Protein AF-A0ABD2P4K4-F1 (afdb_monomer_lite)

Foldseek 3Di:
DDPVVVVVVVVVVVVVVVPDDVPDDDDDQDDLVVVLVVLVPDDQPDDDPDPDTSVNVNVCSVVCSVVVSVLVRVCVVVVDDDPRVVDDDDDDDDPVVPPD

pLDDT: mean 84.1, std 10.87, range [45.91, 95.75]

Organism: NCBI:txid559131

Sequence (100 aa):
MNSTNILLQLIKDWLKNVVRNPNAIAFFLSDETEATGIIKELKNNKASMDEIKAEILKKLAPFILTPLTYLMNESMKTGIFPGTLKHAVIYCINLLANQK

Radius of gyration: 22.71 Å; chains: 1; bounding box: 68×32×47 Å

Structure (mmCIF, N/CA/C/O backbone):
data_AF-A0ABD2P4K4-F1
#
_entry.id   AF-A0ABD2P4K4-F1
#
loop_
_atom_site.group_PDB
_atom_site.id
_atom_site.type_symbol
_atom_site.label_atom_id
_atom_site.label_alt_id
_atom_site.label_comp_id
_atom_site.label_asym_id
_atom_site.label_entity_id
_atom_site.label_seq_id
_atom_site.pdbx_PDB_ins_code
_atom_site.Cartn_x
_atom_site.Cartn_y
_atom_site.Cartn_z
_atom_site.occupancy
_atom_site.B_iso_or_equiv
_atom_site.auth_seq_id
_atom_site.auth_comp_id
_atom_site.auth_asym_id
_atom_site.auth_atom_id
_atom_site.pdbx_PDB_model_num
ATOM 1 N N . MET A 1 1 ? 39.204 18.137 -31.282 1.00 55.00 1 MET A N 1
ATOM 2 C CA . MET A 1 1 ? 37.926 17.832 -30.601 1.00 55.00 1 MET A CA 1
ATOM 3 C C . MET A 1 1 ? 37.400 16.544 -31.224 1.00 55.00 1 MET A C 1
ATOM 5 O O . MET A 1 1 ? 37.092 16.553 -32.405 1.00 55.00 1 MET A O 1
ATOM 9 N N . ASN A 1 2 ? 37.475 15.414 -30.514 1.00 74.19 2 ASN A N 1
ATOM 10 C CA . ASN A 1 2 ? 37.299 14.085 -31.119 1.00 74.19 2 ASN A CA 1
ATOM 11 C C . ASN A 1 2 ? 35.830 13.826 -31.488 1.00 74.19 2 ASN A C 1
ATOM 13 O O . ASN A 1 2 ? 34.969 13.877 -30.610 1.00 74.19 2 ASN A O 1
ATOM 17 N N . SER A 1 3 ? 35.548 13.510 -32.758 1.00 71.75 3 SER A N 1
ATOM 18 C CA . SER A 1 3 ? 34.192 13.226 -33.271 1.00 71.75 3 SER A CA 1
ATOM 19 C C . SER A 1 3 ? 33.440 12.151 -32.481 1.00 71.75 3 SER A C 1
ATOM 21 O O . SER A 1 3 ? 32.217 12.189 -32.386 1.00 71.75 3 SER A O 1
ATOM 23 N N . THR A 1 4 ? 34.161 11.223 -31.853 1.00 80.00 4 THR A N 1
ATOM 24 C CA . THR A 1 4 ? 33.598 10.182 -30.984 1.00 80.00 4 THR A CA 1
ATOM 25 C C . THR A 1 4 ? 32.938 10.749 -29.725 1.00 80.00 4 THR A C 1
ATOM 27 O O . THR A 1 4 ? 31.883 10.267 -29.320 1.00 80.00 4 THR A O 1
ATOM 30 N N . ASN A 1 5 ? 33.494 11.815 -29.142 1.00 84.75 5 ASN A N 1
ATOM 31 C CA . ASN A 1 5 ? 32.922 12.472 -27.963 1.00 84.75 5 ASN A CA 1
ATOM 32 C C . ASN A 1 5 ? 31.636 13.235 -28.303 1.00 84.75 5 ASN A C 1
ATOM 34 O O . ASN A 1 5 ? 30.726 13.300 -27.484 1.00 84.75 5 ASN A O 1
ATOM 38 N N . ILE A 1 6 ? 31.547 13.771 -29.522 1.00 87.62 6 ILE A N 1
ATOM 39 C CA . ILE A 1 6 ? 30.358 14.475 -30.014 1.00 87.62 6 ILE A CA 1
ATOM 40 C C . ILE A 1 6 ? 29.223 13.472 -30.245 1.00 87.62 6 ILE A C 1
ATOM 42 O O . ILE A 1 6 ? 28.106 13.701 -29.795 1.00 87.62 6 ILE A O 1
ATOM 46 N N . LEU A 1 7 ? 29.514 12.324 -30.865 1.00 86.25 7 LEU A N 1
ATOM 47 C CA . LEU A 1 7 ? 28.519 11.271 -31.079 1.00 86.25 7 LEU A CA 1
ATOM 48 C C . LEU A 1 7 ? 27.984 10.708 -29.750 1.00 86.25 7 LEU A C 1
ATOM 50 O O . LEU A 1 7 ? 26.779 10.548 -29.581 1.00 86.25 7 LEU A O 1
ATOM 54 N N . LEU A 1 8 ? 28.875 10.464 -28.782 1.00 89.25 8 LEU A N 1
ATOM 55 C CA . LEU A 1 8 ? 28.501 10.031 -27.431 1.00 89.25 8 LEU A CA 1
ATOM 56 C C . LEU A 1 8 ? 27.623 11.059 -26.715 1.00 89.25 8 LEU A C 1
ATOM 58 O O . LEU A 1 8 ? 26.692 10.674 -26.009 1.00 89.25 8 LEU A O 1
ATOM 62 N N . GLN A 1 9 ? 27.906 12.348 -26.897 1.00 88.00 9 GLN A N 1
ATOM 63 C CA . GLN A 1 9 ? 27.097 13.418 -26.327 1.00 88.00 9 GLN A CA 1
ATOM 64 C C . GLN A 1 9 ? 25.705 13.462 -26.971 1.00 88.00 9 GLN A C 1
ATOM 66 O O . GLN A 1 9 ? 24.707 13.441 -26.258 1.00 88.00 9 GLN A O 1
ATOM 71 N N . LEU A 1 10 ? 25.628 13.394 -28.301 1.00 85.38 10 LEU A N 1
ATOM 72 C CA . LEU A 1 10 ? 24.362 13.392 -29.039 1.00 85.38 10 LEU A CA 1
ATOM 73 C C . LEU A 1 10 ? 23.488 12.175 -28.713 1.00 85.38 10 LEU A C 1
ATOM 75 O O . LEU A 1 10 ? 22.276 12.314 -28.587 1.00 85.38 10 LEU A O 1
ATOM 79 N N . ILE A 1 11 ? 24.082 10.993 -28.520 1.00 88.00 11 ILE A N 1
ATOM 80 C CA . ILE A 1 11 ? 23.343 9.790 -28.107 1.00 88.00 11 ILE A CA 1
ATOM 81 C C . ILE A 1 11 ? 22.803 9.947 -26.683 1.00 88.00 11 ILE A C 1
ATOM 83 O O . ILE A 1 11 ? 21.653 9.602 -26.430 1.00 88.00 11 ILE A O 1
ATOM 87 N N . LYS A 1 12 ? 23.593 10.491 -25.750 1.00 84.56 12 LYS A N 1
ATOM 88 C CA . LYS A 1 12 ? 23.126 10.765 -24.379 1.00 84.56 12 LYS A CA 1
ATOM 89 C C . LYS A 1 12 ? 21.996 11.792 -24.358 1.00 84.56 12 LYS A C 1
ATOM 91 O O . LYS A 1 12 ? 21.039 11.620 -23.606 1.00 84.56 12 LYS A O 1
ATOM 96 N N . ASP A 1 13 ? 22.090 12.821 -25.191 1.00 82.19 13 ASP A N 1
ATOM 97 C CA . ASP A 1 13 ? 21.072 13.863 -25.305 1.00 82.19 13 ASP A CA 1
ATOM 98 C C . ASP A 1 13 ? 19.805 13.338 -25.996 1.00 82.19 13 ASP A C 1
ATOM 100 O O . ASP A 1 13 ? 18.694 13.641 -25.563 1.00 82.19 13 ASP A O 1
ATOM 104 N N . TRP A 1 14 ? 19.940 12.469 -27.000 1.00 79.00 14 TRP A N 1
ATOM 105 C CA . TRP A 1 14 ? 18.812 11.760 -27.604 1.00 79.00 14 TRP A CA 1
ATOM 106 C C . TRP A 1 14 ? 18.140 10.815 -26.604 1.00 79.00 14 TRP A C 1
ATOM 108 O O . TRP A 1 14 ? 16.928 10.879 -26.438 1.00 79.00 14 TRP A O 1
ATOM 118 N N . LEU A 1 15 ? 18.903 10.015 -25.852 1.00 76.06 15 LEU A N 1
ATOM 119 C CA . LEU A 1 15 ? 18.360 9.147 -24.799 1.00 76.06 15 LEU A CA 1
ATOM 120 C C . LEU A 1 15 ? 17.649 9.946 -23.699 1.00 76.06 15 LEU A C 1
ATOM 122 O O . LEU A 1 15 ? 16.637 9.486 -23.181 1.00 76.06 15 LEU A O 1
ATOM 126 N N . LYS A 1 16 ? 18.126 11.153 -23.368 1.00 69.38 16 LYS A N 1
ATOM 127 C CA . LYS A 1 16 ? 17.412 12.068 -22.464 1.00 69.38 16 LYS A CA 1
ATOM 128 C C . LYS A 1 16 ? 16.100 12.581 -23.060 1.00 69.38 16 LYS A C 1
ATOM 130 O O . LYS A 1 16 ? 15.122 12.672 -22.332 1.00 69.38 16 LYS A O 1
ATOM 135 N N . ASN A 1 17 ? 16.067 12.892 -24.356 1.00 64.56 17 ASN A N 1
ATOM 136 C CA . ASN A 1 17 ? 14.900 13.480 -25.031 1.00 64.56 17 ASN A CA 1
ATOM 137 C C . ASN A 1 17 ? 13.864 12.453 -25.523 1.00 64.56 17 ASN A C 1
ATOM 139 O O . ASN A 1 17 ? 12.705 12.802 -25.727 1.00 64.56 17 ASN A O 1
ATOM 143 N N . VAL A 1 18 ? 14.242 11.181 -25.677 1.00 63.62 18 VAL A N 1
ATOM 144 C CA . VAL A 1 18 ? 13.303 10.060 -25.881 1.00 63.62 18 VAL A CA 1
ATOM 145 C C . VAL A 1 18 ? 12.487 9.795 -24.606 1.00 63.62 18 VAL A C 1
ATOM 147 O O . VAL A 1 18 ? 11.417 9.188 -24.647 1.00 63.62 18 VAL A O 1
ATOM 150 N N . VAL A 1 19 ? 12.954 10.293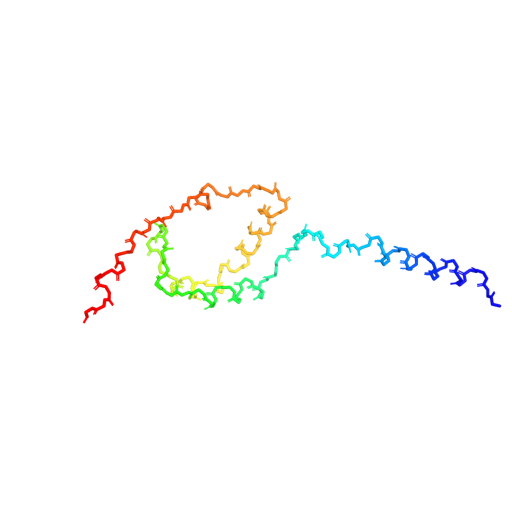 -23.458 1.00 62.78 19 VAL A N 1
ATOM 151 C CA . VAL A 1 19 ? 12.333 10.080 -22.156 1.00 62.78 19 VAL A CA 1
ATOM 152 C C . VAL A 1 19 ? 11.400 11.246 -21.813 1.00 62.78 19 VAL A C 1
ATOM 154 O O . VAL A 1 19 ? 11.820 12.304 -21.363 1.00 62.78 19 VAL A O 1
ATOM 157 N N . ARG A 1 20 ? 10.103 10.936 -21.938 1.00 58.09 20 ARG A N 1
ATOM 158 C CA . ARG A 1 20 ? 8.925 11.594 -21.341 1.00 58.09 20 ARG A CA 1
ATOM 159 C C . ARG A 1 20 ? 8.506 12.915 -21.983 1.00 58.09 20 ARG A C 1
ATOM 161 O O . ARG A 1 20 ? 8.994 13.987 -21.650 1.00 58.09 20 ARG A O 1
ATOM 168 N N . ASN A 1 21 ? 7.452 12.830 -22.795 1.00 68.81 21 ASN A N 1
ATOM 169 C CA . ASN A 1 21 ? 6.548 13.959 -22.980 1.00 68.81 21 ASN A CA 1
ATOM 170 C C . ASN A 1 21 ? 6.071 14.411 -21.581 1.00 68.81 21 ASN A C 1
ATOM 172 O O . ASN A 1 21 ? 5.433 13.611 -20.894 1.00 68.81 21 ASN A O 1
ATOM 176 N N . PRO A 1 22 ? 6.360 15.647 -21.139 1.00 67.31 22 PRO A N 1
ATOM 177 C CA . PRO A 1 22 ? 5.953 16.133 -19.819 1.00 67.31 22 PRO A CA 1
ATOM 178 C C . PRO A 1 22 ? 4.427 16.204 -19.656 1.00 67.31 22 PRO A C 1
ATOM 180 O O . PRO A 1 22 ? 3.935 16.278 -18.537 1.00 67.31 22 PRO A O 1
ATOM 183 N N . ASN A 1 23 ? 3.681 16.129 -20.763 1.00 71.00 23 ASN A N 1
ATOM 184 C CA . ASN A 1 23 ? 2.221 16.078 -20.789 1.00 71.00 23 ASN A CA 1
ATOM 185 C C . ASN A 1 23 ? 1.667 14.644 -20.890 1.00 71.00 23 ASN A C 1
ATOM 187 O O . ASN A 1 23 ? 0.458 14.469 -21.033 1.00 71.00 23 ASN A O 1
ATOM 191 N N . ALA A 1 24 ? 2.517 13.612 -20.875 1.00 76.06 24 ALA A N 1
ATOM 192 C CA . ALA A 1 24 ? 2.061 12.227 -20.869 1.00 76.06 24 ALA A CA 1
ATOM 193 C C . ALA A 1 24 ? 1.768 11.761 -19.440 1.00 76.06 24 ALA A C 1
ATOM 195 O O . ALA A 1 24 ? 2.600 11.891 -18.542 1.00 76.06 24 ALA A O 1
ATOM 196 N N . ILE A 1 25 ? 0.594 11.161 -19.250 1.00 76.81 25 ILE A N 1
ATOM 197 C CA . ILE A 1 25 ? 0.256 10.457 -18.014 1.00 76.81 25 ILE A CA 1
ATOM 198 C C . ILE A 1 25 ? 1.011 9.127 -18.028 1.00 76.81 25 ILE A C 1
ATOM 200 O O . ILE A 1 25 ? 0.803 8.298 -18.913 1.00 76.81 25 ILE A O 1
ATOM 204 N N . ALA A 1 26 ? 1.900 8.938 -17.057 1.00 78.12 26 ALA A N 1
ATOM 205 C CA . ALA A 1 26 ? 2.638 7.701 -16.856 1.00 78.12 26 ALA A CA 1
ATOM 206 C C . ALA A 1 26 ? 2.470 7.233 -15.411 1.00 78.12 26 ALA A C 1
ATOM 208 O O . ALA A 1 26 ? 2.478 8.045 -14.485 1.00 78.12 26 ALA A O 1
ATOM 209 N N . PHE A 1 27 ? 2.342 5.922 -15.233 1.00 80.00 27 PHE A N 1
ATOM 210 C CA . PHE A 1 27 ? 2.307 5.296 -13.919 1.00 80.00 27 PHE A CA 1
ATOM 211 C C . PHE A 1 27 ? 3.696 4.783 -13.553 1.00 80.00 27 PHE A C 1
ATOM 213 O O . PHE A 1 27 ? 4.430 4.267 -14.400 1.00 80.00 27 PHE A O 1
ATOM 220 N N . PHE A 1 28 ? 4.036 4.915 -12.277 1.00 84.88 28 PHE A N 1
ATOM 221 C CA . PHE A 1 28 ? 5.242 4.349 -11.691 1.00 84.88 28 PHE A CA 1
ATOM 222 C C . PHE A 1 28 ? 4.831 3.371 -10.601 1.00 84.88 28 PHE A C 1
ATOM 224 O O . PHE A 1 28 ? 3.764 3.512 -10.007 1.00 84.88 28 PHE A O 1
ATOM 231 N N . LEU A 1 29 ? 5.660 2.354 -10.383 1.0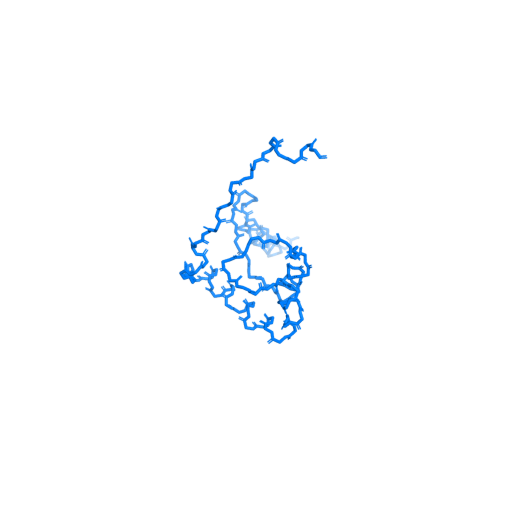0 88.44 29 LEU A N 1
ATOM 232 C CA . LEU A 1 29 ? 5.434 1.426 -9.286 1.00 88.44 29 LEU A CA 1
ATOM 233 C C . LEU A 1 29 ? 5.667 2.160 -7.969 1.00 88.44 29 LEU A C 1
ATOM 235 O O . LEU A 1 29 ? 6.662 2.874 -7.831 1.00 88.44 29 LEU A O 1
ATOM 239 N N . SER A 1 30 ? 4.754 1.954 -7.032 1.00 90.38 30 SER A N 1
ATOM 240 C CA . SER A 1 30 ? 4.833 2.512 -5.690 1.00 90.38 30 SER A CA 1
ATOM 241 C C . SER A 1 30 ? 5.765 1.688 -4.815 1.00 90.38 30 SER A C 1
ATOM 243 O O . SER A 1 30 ? 5.923 0.476 -5.005 1.00 90.38 30 SER A O 1
ATOM 245 N N . ASP A 1 31 ? 6.356 2.348 -3.827 1.00 93.69 31 ASP A N 1
ATOM 246 C CA . ASP A 1 31 ? 7.146 1.707 -2.786 1.00 93.69 31 ASP A CA 1
ATOM 247 C C . ASP A 1 31 ? 6.375 1.624 -1.458 1.00 93.69 31 ASP A C 1
ATOM 249 O O . ASP A 1 31 ? 5.294 2.193 -1.273 1.00 93.69 31 ASP A O 1
ATOM 253 N N . GLU A 1 32 ? 6.936 0.881 -0.508 1.00 94.00 32 GLU A N 1
ATOM 254 C CA . GLU A 1 32 ? 6.330 0.708 0.812 1.00 94.00 32 GLU A CA 1
ATOM 255 C C . GLU A 1 32 ? 6.286 2.018 1.623 1.00 94.00 32 GLU A C 1
ATOM 257 O O . GLU A 1 32 ? 5.460 2.166 2.529 1.00 94.00 32 GLU A O 1
ATOM 262 N N . THR A 1 33 ? 7.148 2.992 1.311 1.00 94.06 33 THR A N 1
ATOM 263 C CA . THR A 1 33 ? 7.189 4.283 2.011 1.00 94.06 33 THR A CA 1
ATOM 264 C C . THR A 1 33 ? 6.013 5.164 1.605 1.00 94.06 33 THR A C 1
ATOM 266 O O . THR A 1 33 ? 5.342 5.730 2.473 1.00 94.06 33 THR A O 1
ATOM 269 N N . GLU A 1 34 ? 5.694 5.188 0.311 1.00 93.06 34 GLU A N 1
ATOM 270 C CA . GLU A 1 34 ? 4.521 5.838 -0.261 1.00 93.06 34 GLU A CA 1
ATOM 271 C C . GLU A 1 34 ? 3.245 5.194 0.289 1.00 93.06 34 GLU A C 1
ATOM 273 O O . GLU A 1 34 ? 2.389 5.888 0.845 1.00 93.06 34 GLU A O 1
ATOM 278 N N . ALA A 1 35 ? 3.158 3.859 0.251 1.00 93.31 35 ALA A N 1
ATOM 279 C CA . ALA A 1 35 ? 2.023 3.124 0.809 1.00 93.31 35 ALA A CA 1
ATOM 280 C C . ALA A 1 35 ? 1.829 3.413 2.311 1.00 93.31 35 ALA A C 1
ATOM 282 O O . ALA A 1 35 ? 0.705 3.623 2.775 1.00 93.31 35 ALA A O 1
ATOM 283 N N . THR A 1 36 ? 2.920 3.506 3.076 1.00 95.00 36 THR A N 1
ATOM 284 C CA . THR A 1 36 ? 2.871 3.881 4.496 1.00 95.00 36 THR A CA 1
ATOM 285 C C . THR A 1 36 ? 2.350 5.301 4.697 1.00 95.00 36 THR A C 1
ATOM 287 O O . THR A 1 36 ? 1.554 5.534 5.612 1.00 95.00 36 THR A O 1
ATOM 290 N N . GLY A 1 37 ? 2.796 6.254 3.873 1.00 94.12 37 GLY A N 1
ATOM 291 C CA . GLY A 1 37 ? 2.318 7.637 3.897 1.00 94.12 37 GLY A CA 1
ATOM 292 C C . GLY A 1 37 ? 0.807 7.703 3.695 1.00 94.12 37 GLY A C 1
ATOM 293 O O . GLY A 1 37 ? 0.090 8.239 4.542 1.00 94.12 37 GLY A O 1
ATOM 294 N N . ILE A 1 38 ? 0.315 7.024 2.656 1.00 92.75 38 ILE A N 1
ATOM 295 C CA . ILE A 1 38 ? -1.114 6.944 2.335 1.00 92.75 38 ILE A CA 1
ATOM 296 C C . ILE A 1 38 ? -1.911 6.366 3.510 1.00 92.75 38 ILE A C 1
ATOM 298 O O . ILE A 1 38 ? -2.912 6.951 3.927 1.00 92.75 38 ILE A O 1
ATOM 302 N N . ILE A 1 39 ? -1.466 5.246 4.094 1.00 92.12 39 ILE A N 1
ATOM 303 C CA . ILE A 1 39 ? -2.174 4.610 5.217 1.00 92.12 39 ILE A CA 1
ATOM 304 C C . ILE A 1 39 ? -2.248 5.544 6.435 1.00 92.12 39 ILE A C 1
ATOM 306 O O . ILE A 1 39 ? -3.277 5.602 7.117 1.00 92.12 39 ILE A O 1
ATOM 310 N N . LYS A 1 40 ? -1.183 6.303 6.719 1.00 91.69 40 LYS A N 1
ATOM 311 C CA . LYS A 1 40 ? -1.158 7.262 7.835 1.00 91.69 40 LYS A CA 1
ATOM 312 C C . LYS A 1 40 ? -2.133 8.421 7.620 1.00 91.69 40 LYS A C 1
ATOM 314 O O . LYS A 1 40 ? -2.814 8.814 8.571 1.00 91.69 40 LYS A O 1
ATOM 319 N N . GLU A 1 41 ? -2.244 8.913 6.390 1.00 93.31 41 GLU A N 1
ATOM 320 C CA . GLU A 1 41 ? -3.113 10.034 6.009 1.00 93.31 41 GLU A CA 1
ATOM 321 C C . GLU A 1 41 ? -4.609 9.681 5.955 1.00 93.31 41 GLU A C 1
ATOM 323 O O . GLU A 1 41 ? -5.464 10.576 5.948 1.00 93.31 41 GLU A O 1
ATOM 328 N N . LEU A 1 42 ? -4.967 8.391 5.973 1.00 89.69 42 LEU A N 1
ATOM 329 C CA . LEU A 1 42 ? -6.366 7.958 5.993 1.00 89.69 42 LEU A CA 1
ATOM 330 C C . LEU A 1 42 ? -7.120 8.550 7.193 1.00 89.69 42 LEU A C 1
ATOM 332 O O . LEU A 1 42 ? -6.773 8.336 8.356 1.00 89.69 42 LEU A O 1
ATOM 336 N N . LYS A 1 43 ? -8.208 9.275 6.922 1.00 87.44 43 LYS A N 1
ATOM 337 C CA . LYS A 1 43 ? -9.108 9.795 7.962 1.00 87.44 43 LYS A CA 1
ATOM 338 C C . LYS A 1 43 ? -9.951 8.656 8.545 1.00 87.44 43 LYS A C 1
ATOM 340 O O . LYS A 1 43 ? -10.469 7.831 7.800 1.00 87.44 43 LYS A O 1
ATOM 345 N N . ASN A 1 44 ? -10.158 8.658 9.862 1.00 83.00 44 ASN A N 1
ATOM 346 C CA . ASN A 1 44 ? -10.891 7.586 10.548 1.00 83.00 44 ASN A CA 1
ATOM 347 C C . ASN A 1 44 ? -12.396 7.543 10.213 1.00 83.00 44 ASN A C 1
ATOM 349 O O . ASN A 1 44 ? -12.988 6.472 10.273 1.00 83.00 44 ASN A O 1
ATOM 353 N N . ASN A 1 45 ? -12.993 8.672 9.813 1.00 73.81 45 ASN A N 1
ATOM 354 C CA . ASN A 1 45 ? -14.424 8.796 9.486 1.00 73.81 45 ASN A CA 1
ATOM 355 C C . ASN A 1 45 ? -14.719 8.677 7.978 1.00 73.81 45 ASN A C 1
ATOM 357 O O . ASN A 1 45 ? -15.651 9.302 7.474 1.00 73.81 45 ASN A O 1
ATOM 361 N N . LYS A 1 46 ? -13.891 7.954 7.218 1.00 69.69 46 LYS A N 1
ATOM 362 C CA . LYS A 1 46 ? -14.148 7.746 5.788 1.00 69.69 46 LYS A CA 1
ATOM 363 C C . LYS A 1 46 ? -15.176 6.636 5.585 1.00 69.69 46 LYS A C 1
ATOM 365 O O . LYS A 1 46 ? -15.136 5.615 6.262 1.00 69.69 46 LYS A O 1
ATOM 370 N N . ALA A 1 47 ? -16.056 6.858 4.612 1.00 65.06 47 ALA A N 1
ATOM 371 C CA . ALA A 1 47 ? -16.924 5.832 4.060 1.00 65.06 47 ALA A CA 1
ATOM 372 C C . ALA A 1 47 ? -16.073 4.644 3.589 1.00 65.06 47 ALA A C 1
ATOM 374 O O . ALA A 1 47 ? -15.205 4.809 2.731 1.00 65.06 47 ALA A O 1
ATOM 375 N N . SER A 1 48 ? -16.323 3.478 4.171 1.00 73.62 48 SER A N 1
ATOM 376 C CA . SER A 1 48 ? -15.788 2.191 3.740 1.00 73.62 48 SER A CA 1
ATOM 377 C C . SER A 1 48 ? -16.968 1.284 3.417 1.00 73.62 48 SER A C 1
ATOM 379 O O . SER A 1 48 ? -18.038 1.435 4.006 1.00 73.62 48 SER A O 1
ATOM 381 N N . MET A 1 49 ? -16.782 0.369 2.469 1.00 76.19 49 MET A N 1
ATOM 382 C CA . MET A 1 49 ? -17.754 -0.698 2.225 1.00 76.19 49 MET A CA 1
ATOM 383 C C . MET A 1 49 ? -17.722 -1.738 3.353 1.00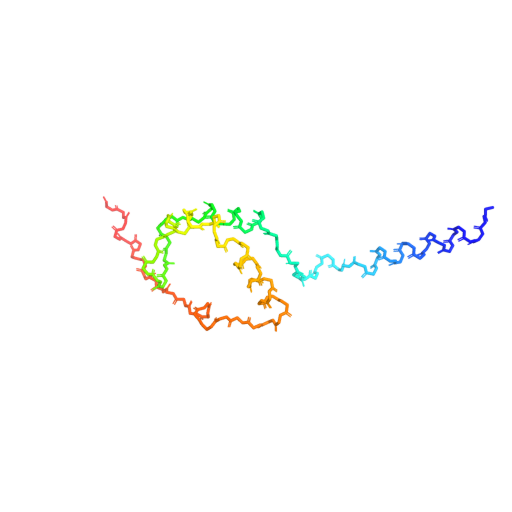 76.19 49 MET A C 1
ATOM 385 O O . MET A 1 49 ? -18.750 -2.325 3.677 1.00 76.19 49 MET A O 1
ATOM 389 N N . ASP A 1 50 ? -16.553 -1.912 3.971 1.00 78.94 50 ASP A N 1
ATOM 390 C CA . ASP A 1 50 ? -16.311 -2.890 5.026 1.00 78.94 50 ASP A CA 1
ATOM 391 C C . ASP A 1 50 ? -16.433 -2.269 6.424 1.00 78.94 50 ASP A C 1
ATOM 393 O O . ASP A 1 50 ? -16.218 -1.070 6.620 1.00 78.94 50 ASP A O 1
ATOM 397 N N . GLU A 1 51 ? -16.653 -3.114 7.433 1.00 80.81 51 GLU A N 1
ATOM 398 C CA . GLU A 1 51 ? -16.721 -2.723 8.852 1.00 80.81 51 GLU A CA 1
ATOM 399 C C . GLU A 1 51 ? -15.340 -2.434 9.485 1.00 80.81 51 GLU A C 1
ATOM 401 O O . GLU A 1 51 ? -15.224 -2.134 10.678 1.00 80.81 51 GLU A O 1
ATOM 406 N N . ILE A 1 52 ? -14.264 -2.501 8.695 1.00 83.94 52 ILE A N 1
ATOM 407 C CA . ILE A 1 52 ? -12.898 -2.255 9.160 1.00 83.94 52 ILE A CA 1
ATOM 408 C C . ILE A 1 52 ? -12.647 -0.749 9.248 1.00 83.94 52 ILE A C 1
ATOM 410 O O . ILE A 1 52 ? -12.516 -0.043 8.248 1.00 83.94 52 ILE A O 1
ATOM 414 N N . LYS A 1 53 ? -12.501 -0.250 10.477 1.00 86.75 53 LYS A N 1
ATOM 415 C CA . LYS A 1 53 ? -12.110 1.142 10.730 1.00 86.75 53 LYS A CA 1
ATOM 416 C C . LYS A 1 53 ? -10.670 1.394 10.277 1.00 86.75 53 LYS A C 1
ATOM 418 O O . LYS A 1 53 ? -9.783 0.579 10.533 1.00 86.75 53 LYS A O 1
ATOM 423 N N . ALA A 1 54 ? -10.401 2.582 9.730 1.00 88.88 54 ALA A N 1
ATOM 424 C CA . ALA A 1 54 ? -9.050 2.971 9.308 1.00 88.88 54 ALA A CA 1
ATOM 425 C C . ALA A 1 54 ? -8.016 2.925 10.454 1.00 88.88 54 ALA A C 1
ATOM 427 O O . ALA A 1 54 ? -6.832 2.714 10.213 1.00 88.88 54 ALA A O 1
ATOM 428 N N . GLU A 1 55 ? -8.444 3.073 11.712 1.00 89.69 55 GLU A N 1
ATOM 429 C CA . GLU A 1 55 ? -7.568 2.909 12.878 1.00 89.69 55 GLU A CA 1
ATOM 430 C C . GLU A 1 55 ? -7.005 1.483 12.996 1.00 89.69 55 GLU A C 1
ATOM 432 O O . GLU A 1 55 ? -5.825 1.305 13.300 1.00 89.69 55 GLU A O 1
ATOM 437 N N . ILE A 1 56 ? -7.829 0.466 12.725 1.00 90.69 56 ILE A N 1
ATOM 438 C CA . ILE A 1 56 ? -7.400 -0.938 12.737 1.00 90.69 56 ILE A CA 1
ATOM 439 C C . ILE A 1 56 ? -6.384 -1.153 11.618 1.00 90.69 56 ILE A C 1
ATOM 441 O O . ILE A 1 56 ? -5.319 -1.716 11.856 1.00 90.69 56 ILE A O 1
ATOM 445 N N . LEU A 1 57 ? -6.666 -0.622 10.425 1.00 89.88 57 LEU A N 1
ATOM 446 C CA . LEU A 1 57 ? -5.750 -0.697 9.289 1.00 89.88 57 LEU A CA 1
ATOM 447 C C . LEU A 1 57 ? -4.384 -0.078 9.615 1.00 89.88 57 LEU A C 1
ATOM 449 O O . LEU A 1 57 ? -3.358 -0.682 9.325 1.00 89.88 57 LEU A O 1
ATOM 453 N N . LYS A 1 58 ? -4.352 1.082 10.283 1.00 92.50 58 LYS A N 1
ATOM 454 C CA . LYS A 1 58 ? -3.102 1.732 10.715 1.00 92.50 58 LYS A CA 1
ATOM 455 C C . LYS A 1 58 ? -2.292 0.872 11.686 1.00 92.50 58 LYS A C 1
ATOM 457 O O . LYS A 1 58 ? -1.069 0.863 11.596 1.00 92.50 58 LYS A O 1
ATOM 462 N N . LYS A 1 59 ? -2.954 0.141 12.590 1.00 93.00 59 LYS A N 1
ATOM 463 C CA . LYS A 1 59 ? -2.293 -0.800 13.517 1.00 93.00 59 LYS A CA 1
ATOM 464 C C . LYS A 1 59 ? -1.769 -2.042 12.796 1.00 93.00 59 LYS A C 1
ATOM 466 O O . LYS A 1 59 ? -0.712 -2.548 13.155 1.00 93.00 59 LYS A O 1
ATOM 471 N N . LEU A 1 60 ? -2.493 -2.515 11.781 1.00 92.88 60 LEU A N 1
ATOM 472 C CA . LEU A 1 60 ? -2.102 -3.672 10.975 1.00 92.88 60 LEU A CA 1
ATOM 473 C C . LEU A 1 60 ? -1.069 -3.338 9.895 1.00 92.88 60 LEU A C 1
ATOM 475 O O . LEU A 1 60 ? -0.413 -4.251 9.402 1.00 92.88 60 LEU A O 1
ATOM 479 N N . ALA A 1 61 ? -0.904 -2.057 9.552 1.00 92.69 61 ALA A N 1
ATOM 480 C CA . ALA A 1 61 ? -0.045 -1.589 8.468 1.00 92.69 61 ALA A CA 1
ATOM 481 C C . ALA A 1 61 ? 1.341 -2.257 8.448 1.00 92.69 61 ALA A C 1
ATOM 483 O O . ALA A 1 61 ? 1.686 -2.784 7.396 1.00 92.69 61 ALA A O 1
ATOM 484 N N . PRO A 1 62 ? 2.094 -2.366 9.566 1.00 93.81 62 PRO A N 1
ATOM 485 C CA . PRO A 1 62 ? 3.422 -2.988 9.551 1.00 93.81 62 PRO A CA 1
ATOM 486 C C . PRO A 1 62 ? 3.434 -4.453 9.087 1.00 93.81 62 PRO A C 1
ATOM 488 O O . PRO A 1 62 ? 4.456 -4.931 8.613 1.00 93.81 62 PRO A O 1
ATOM 491 N N . PHE A 1 63 ? 2.313 -5.166 9.220 1.00 95.25 63 PHE A N 1
ATOM 492 C CA . PHE A 1 63 ? 2.194 -6.583 8.869 1.00 95.25 63 PHE A CA 1
ATOM 493 C C . PHE A 1 63 ? 1.683 -6.805 7.443 1.00 95.25 63 PHE A C 1
ATOM 495 O O . PHE A 1 63 ? 1.960 -7.841 6.845 1.00 95.25 63 PHE A O 1
ATOM 502 N N . ILE A 1 64 ? 0.917 -5.853 6.902 1.00 94.19 64 ILE A N 1
ATOM 503 C CA . ILE A 1 64 ? 0.252 -5.988 5.596 1.00 94.19 64 ILE A CA 1
ATOM 504 C C . ILE A 1 64 ? 0.878 -5.119 4.502 1.00 94.19 64 ILE A C 1
ATOM 506 O O . ILE A 1 64 ? 0.487 -5.234 3.345 1.00 94.19 64 ILE A O 1
ATOM 510 N N . LEU A 1 65 ? 1.832 -4.250 4.844 1.00 95.31 65 LEU A N 1
ATOM 511 C CA . LEU A 1 65 ? 2.402 -3.264 3.925 1.00 95.31 65 LEU A CA 1
ATOM 512 C C . LEU A 1 65 ? 3.032 -3.906 2.687 1.00 95.31 65 LEU A C 1
ATOM 514 O O . LEU A 1 65 ? 2.709 -3.521 1.565 1.00 95.31 65 LEU A O 1
ATOM 518 N N . THR A 1 66 ? 3.885 -4.909 2.889 1.00 95.50 66 THR A N 1
ATOM 519 C CA . THR A 1 66 ? 4.567 -5.626 1.807 1.00 95.50 66 THR A CA 1
ATOM 520 C C . THR A 1 66 ? 3.587 -6.310 0.849 1.00 95.50 66 THR A C 1
ATOM 522 O O . THR A 1 66 ? 3.625 -6.003 -0.347 1.00 95.50 66 THR A O 1
ATOM 525 N N . PRO A 1 67 ? 2.658 -7.181 1.307 1.00 95.31 67 PRO A N 1
ATOM 526 C CA . PRO A 1 67 ? 1.699 -7.800 0.393 1.00 95.31 67 PRO A CA 1
ATOM 527 C C . PRO A 1 67 ? 0.752 -6.779 -0.256 1.00 95.31 67 PRO A C 1
ATOM 529 O O . PRO A 1 67 ? 0.406 -6.938 -1.424 1.00 95.31 67 PRO A O 1
ATOM 532 N N . LEU A 1 68 ? 0.369 -5.706 0.444 1.00 93.38 68 LEU A N 1
ATOM 533 C CA . LEU A 1 68 ? -0.488 -4.659 -0.117 1.00 93.38 68 LEU A CA 1
ATOM 534 C C . LEU A 1 68 ? 0.209 -3.884 -1.245 1.00 93.38 68 LEU A C 1
ATOM 536 O O . LEU A 1 68 ? -0.378 -3.685 -2.308 1.00 93.38 68 LEU A O 1
ATOM 540 N N . THR A 1 69 ? 1.468 -3.496 -1.036 1.00 95.75 69 THR A N 1
ATOM 541 C CA . THR A 1 69 ? 2.282 -2.781 -2.033 1.00 95.75 69 THR A CA 1
ATOM 542 C C . THR A 1 69 ? 2.501 -3.645 -3.271 1.00 95.75 69 THR A C 1
ATOM 544 O O . THR A 1 69 ? 2.358 -3.173 -4.400 1.00 95.75 69 THR A O 1
ATOM 547 N N . TYR A 1 70 ? 2.773 -4.940 -3.075 1.00 95.75 70 TYR A N 1
ATOM 548 C CA . TYR A 1 70 ? 2.867 -5.901 -4.170 1.00 95.75 70 TYR A CA 1
ATOM 549 C C . TYR A 1 70 ? 1.561 -5.970 -4.978 1.00 95.75 70 TYR A C 1
ATOM 551 O O . TYR A 1 70 ? 1.591 -5.795 -6.194 1.00 95.75 70 TYR A O 1
ATOM 559 N N . LEU A 1 71 ? 0.410 -6.140 -4.318 1.00 94.69 71 LEU A N 1
ATOM 560 C CA . LEU A 1 71 ? -0.894 -6.224 -4.988 1.00 94.69 71 LEU A CA 1
ATOM 561 C C . LEU A 1 71 ? -1.257 -4.946 -5.760 1.00 94.69 71 LEU A C 1
ATOM 563 O O . LEU A 1 71 ? -1.787 -5.033 -6.870 1.00 94.69 71 LEU A O 1
ATOM 567 N N . MET A 1 72 ? -0.962 -3.764 -5.206 1.00 93.38 72 MET A N 1
ATOM 568 C CA . MET A 1 72 ? -1.173 -2.488 -5.902 1.00 93.38 72 MET A CA 1
ATOM 569 C C . MET A 1 72 ? -0.329 -2.407 -7.174 1.00 93.38 72 MET A C 1
ATOM 571 O O . MET A 1 72 ? -0.850 -2.099 -8.246 1.00 93.38 72 MET A O 1
ATOM 575 N N . ASN A 1 73 ? 0.954 -2.749 -7.074 1.00 95.12 73 ASN A N 1
ATOM 576 C CA . ASN A 1 73 ? 1.867 -2.741 -8.210 1.00 95.12 73 ASN A CA 1
ATOM 577 C C . ASN A 1 73 ? 1.472 -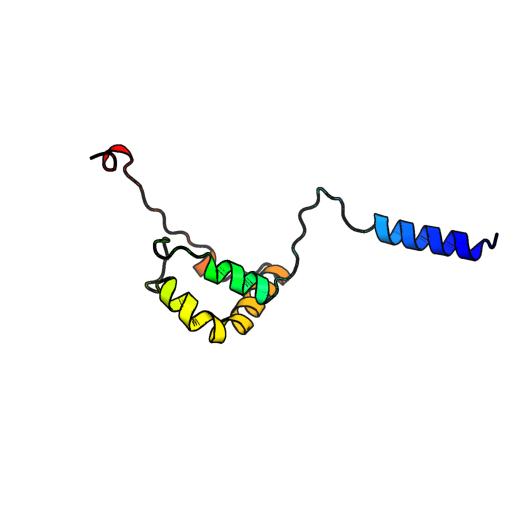3.761 -9.282 1.00 95.12 73 ASN A C 1
ATOM 579 O O . ASN A 1 73 ? 1.506 -3.437 -10.467 1.00 95.12 73 ASN A O 1
ATOM 583 N N . GLU A 1 74 ? 1.049 -4.966 -8.898 1.00 95.44 74 GLU A N 1
ATOM 584 C CA . GLU A 1 74 ? 0.539 -5.960 -9.848 1.00 95.44 74 GLU A CA 1
ATOM 585 C C . GLU A 1 74 ? -0.747 -5.493 -10.538 1.00 95.44 7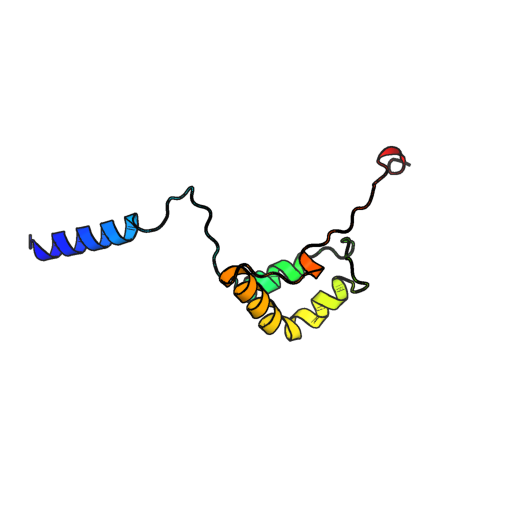4 GLU A C 1
ATOM 587 O O . GLU A 1 74 ? -0.889 -5.662 -11.751 1.00 95.44 74 GLU A O 1
ATOM 592 N N . SER A 1 75 ? -1.647 -4.822 -9.814 1.00 94.56 75 SER A N 1
ATOM 593 C CA . SER A 1 75 ? -2.860 -4.245 -10.410 1.00 94.56 75 SER A CA 1
ATOM 594 C C . SER A 1 75 ? -2.518 -3.175 -11.454 1.00 94.56 75 SER A C 1
ATOM 596 O O . SER A 1 75 ? -3.081 -3.171 -12.547 1.00 94.56 75 SER A O 1
ATOM 598 N N . MET A 1 76 ? -1.537 -2.313 -11.164 1.00 91.88 76 MET A N 1
ATOM 599 C CA . MET A 1 76 ? -1.074 -1.278 -12.098 1.00 91.88 76 MET A CA 1
ATOM 600 C C . MET A 1 76 ? -0.342 -1.852 -13.319 1.00 91.88 76 MET A C 1
ATOM 602 O O . MET A 1 76 ? -0.501 -1.333 -14.421 1.00 91.88 76 MET A O 1
ATOM 606 N N . LYS A 1 77 ? 0.437 -2.930 -13.155 1.00 93.19 77 LYS A N 1
ATOM 607 C CA . LYS A 1 77 ? 1.142 -3.594 -14.268 1.00 93.19 77 LYS A CA 1
ATOM 608 C C . LYS A 1 77 ? 0.192 -4.333 -15.204 1.00 93.19 77 LYS A C 1
ATOM 610 O O . LYS A 1 77 ? 0.371 -4.293 -16.416 1.00 93.19 77 LYS A O 1
ATOM 615 N N . THR A 1 78 ? -0.771 -5.055 -14.636 1.00 94.06 78 THR A N 1
ATOM 616 C CA . THR A 1 78 ? -1.672 -5.931 -15.399 1.00 94.06 78 THR A CA 1
ATOM 617 C C . THR A 1 78 ? -2.927 -5.214 -15.887 1.00 94.06 78 THR A C 1
ATOM 619 O O . THR A 1 78 ? -3.595 -5.700 -16.796 1.00 94.06 78 THR A O 1
ATOM 622 N N . GLY A 1 79 ? -3.274 -4.079 -15.277 1.00 91.81 79 GLY A N 1
ATOM 623 C CA . GLY A 1 79 ? -4.554 -3.406 -15.491 1.00 91.81 79 GLY A CA 1
ATOM 624 C C . GLY A 1 79 ? -5.747 -4.159 -14.890 1.00 91.81 79 GLY A C 1
ATOM 625 O O . GLY A 1 79 ? -6.896 -3.812 -15.171 1.00 91.81 79 GLY A O 1
ATOM 626 N N . ILE A 1 80 ? -5.509 -5.193 -14.077 1.00 94.38 80 ILE A N 1
ATOM 627 C CA . ILE A 1 80 ? -6.551 -6.016 -13.460 1.00 94.38 80 ILE A CA 1
ATOM 628 C C . ILE A 1 80 ? -6.734 -5.574 -12.009 1.00 94.38 80 ILE A C 1
ATOM 630 O O . ILE A 1 80 ? -5.804 -5.627 -11.213 1.00 94.38 80 ILE A O 1
ATOM 634 N N . PHE A 1 81 ? -7.960 -5.188 -11.653 1.00 93.50 81 PHE A N 1
ATOM 635 C CA . PHE A 1 81 ? -8.308 -4.736 -10.304 1.00 93.50 81 PHE A CA 1
ATOM 636 C C . PHE A 1 81 ? -9.336 -5.663 -9.639 1.00 93.50 81 PHE A C 1
ATOM 638 O O . PHE A 1 81 ? -10.261 -6.125 -10.326 1.00 93.50 81 PHE A O 1
ATOM 645 N N . PRO A 1 82 ? -9.236 -5.885 -8.311 1.00 91.50 82 PRO A N 1
ATOM 646 C CA . PRO A 1 82 ? -10.244 -6.597 -7.533 1.00 91.50 82 PRO A CA 1
ATOM 647 C C . PRO A 1 82 ? -11.651 -6.039 -7.761 1.00 91.50 82 PRO A C 1
ATOM 649 O O . PRO A 1 82 ? -11.847 -4.826 -7.840 1.00 91.50 82 PRO A O 1
ATOM 652 N N . GLY A 1 83 ? -12.651 -6.921 -7.836 1.00 91.25 83 GLY A N 1
ATOM 653 C CA . GLY A 1 83 ? -14.042 -6.516 -8.061 1.00 91.25 83 GLY A CA 1
ATOM 654 C C . GLY A 1 83 ? -14.573 -5.565 -6.984 1.00 91.25 83 GLY A C 1
ATOM 655 O O . GLY A 1 83 ? -15.292 -4.623 -7.301 1.00 91.25 83 GLY A O 1
ATOM 656 N N . THR A 1 84 ? -14.164 -5.750 -5.729 1.00 87.81 84 THR A N 1
ATOM 657 C CA . THR A 1 84 ? -14.545 -4.887 -4.600 1.00 87.81 84 THR A CA 1
ATOM 658 C C . THR A 1 84 ? -14.100 -3.436 -4.789 1.00 87.81 84 THR A C 1
ATOM 660 O O . THR A 1 84 ? -14.881 -2.532 -4.516 1.00 87.81 84 THR A O 1
ATOM 663 N N . LEU A 1 85 ? -12.916 -3.195 -5.367 1.00 88.06 85 LEU A N 1
ATOM 664 C CA . LEU A 1 85 ? -12.409 -1.841 -5.638 1.00 88.06 85 LEU A CA 1
ATOM 665 C C . LEU A 1 85 ? -13.161 -1.110 -6.763 1.00 88.06 85 LEU A C 1
ATOM 667 O O . LEU A 1 85 ? -12.956 0.084 -6.959 1.00 88.06 85 LEU A O 1
ATOM 671 N N . LYS A 1 86 ? -14.030 -1.807 -7.508 1.00 89.12 86 LYS A N 1
ATOM 672 C CA . LYS A 1 86 ? -14.868 -1.214 -8.565 1.00 89.12 86 LYS A CA 1
ATOM 673 C C . LYS A 1 86 ? -16.202 -0.677 -8.038 1.00 89.12 86 LYS A C 1
ATOM 675 O O . LYS A 1 86 ? -16.959 -0.089 -8.805 1.00 89.12 86 LYS A O 1
ATOM 680 N N . HIS A 1 87 ? -16.498 -0.890 -6.757 1.00 88.88 87 HIS A N 1
ATOM 681 C CA . HIS A 1 87 ? -17.726 -0.437 -6.111 1.00 88.88 87 HIS A CA 1
ATOM 682 C C . HIS A 1 87 ? -17.460 0.809 -5.259 1.00 88.88 87 HIS A C 1
ATOM 684 O O . HIS A 1 87 ? -16.375 0.977 -4.705 1.00 88.88 87 HIS A O 1
ATOM 690 N N . ALA A 1 88 ? -18.463 1.679 -5.134 1.00 84.38 88 ALA A N 1
ATOM 691 C CA . ALA A 1 88 ? -18.392 2.881 -4.309 1.00 84.38 88 ALA A CA 1
ATOM 692 C C . ALA A 1 88 ? -19.657 3.027 -3.455 1.00 84.38 88 ALA A C 1
ATOM 694 O O . ALA A 1 88 ? -20.769 2.818 -3.939 1.00 84.38 88 ALA A O 1
ATOM 695 N N . VAL A 1 89 ? -19.481 3.418 -2.190 1.00 82.75 89 VAL A N 1
ATOM 696 C CA . VAL A 1 89 ? -20.589 3.747 -1.283 1.00 82.75 89 VAL A CA 1
ATOM 697 C C . VAL A 1 89 ? -20.898 5.240 -1.397 1.00 82.75 89 VAL A C 1
ATOM 699 O O . VAL A 1 89 ? -20.009 6.075 -1.228 1.00 82.75 89 VAL A O 1
ATOM 702 N N . ILE A 1 90 ? -22.158 5.579 -1.678 1.00 82.38 90 ILE A N 1
ATOM 703 C CA . ILE A 1 90 ? -22.619 6.959 -1.883 1.00 82.38 90 ILE A CA 1
ATOM 704 C C . ILE A 1 90 ? -23.529 7.359 -0.720 1.00 82.38 90 ILE A C 1
ATOM 706 O O . ILE A 1 90 ? -24.562 6.733 -0.495 1.00 82.38 90 ILE A O 1
ATOM 710 N N . TYR A 1 91 ? -23.162 8.425 -0.006 1.00 79.81 91 TYR A N 1
ATOM 711 C CA . TYR A 1 91 ? -23.981 9.012 1.057 1.00 79.81 91 TYR A CA 1
ATOM 712 C C . TYR A 1 91 ? -24.523 10.372 0.622 1.00 79.81 91 TYR A C 1
ATOM 714 O O . TYR A 1 91 ? -23.762 11.271 0.263 1.00 79.81 91 TYR A O 1
ATOM 722 N N . CYS A 1 92 ? -25.841 10.546 0.702 1.00 82.19 92 CYS A N 1
ATOM 723 C CA . CYS A 1 92 ? -26.468 11.851 0.532 1.00 82.19 92 CYS A CA 1
ATOM 724 C C . CYS A 1 92 ? -26.3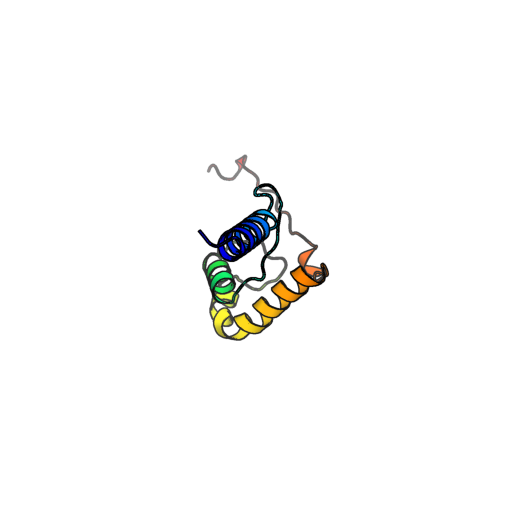02 12.666 1.819 1.00 82.19 92 CYS A C 1
ATOM 726 O O . CYS A 1 92 ? -26.810 12.287 2.872 1.00 82.19 92 CYS A O 1
ATOM 728 N N . ILE A 1 93 ? -25.604 13.797 1.733 1.00 81.88 93 ILE A N 1
ATOM 729 C CA . ILE A 1 93 ? -25.434 14.720 2.858 1.00 81.88 93 ILE A CA 1
ATOM 730 C C . ILE A 1 93 ? -26.490 15.820 2.738 1.00 81.88 93 ILE A C 1
ATOM 732 O O . ILE A 1 93 ? -26.514 16.554 1.751 1.00 81.88 93 ILE A O 1
ATOM 736 N N . ASN A 1 94 ? -27.351 15.961 3.749 1.00 83.81 94 ASN A N 1
ATOM 737 C CA . ASN A 1 94 ? -28.284 17.082 3.818 1.00 83.81 94 ASN A CA 1
ATOM 738 C C . ASN A 1 94 ? -27.557 18.328 4.345 1.00 83.81 94 ASN A C 1
ATOM 740 O O . ASN A 1 94 ? -27.277 18.444 5.538 1.00 83.81 94 ASN A O 1
ATOM 744 N N . LEU A 1 95 ? -27.258 19.265 3.446 1.00 77.38 95 LEU A N 1
ATOM 745 C CA . LEU A 1 95 ? -26.543 20.498 3.779 1.00 77.38 95 LEU A CA 1
ATOM 746 C C . LEU A 1 95 ? -27.353 21.437 4.691 1.00 77.38 95 LEU A C 1
ATOM 748 O O . LEU A 1 95 ? -26.754 22.202 5.439 1.00 77.38 95 LEU A O 1
ATOM 752 N N . LEU A 1 96 ? -28.689 21.351 4.688 1.00 77.56 96 LEU A N 1
ATOM 753 C CA . LEU A 1 96 ? -29.555 22.223 5.494 1.00 77.56 96 LEU A CA 1
ATOM 754 C C . LEU A 1 96 ? -29.638 21.797 6.969 1.00 77.56 96 LEU A C 1
ATOM 756 O O . LEU A 1 96 ? -29.930 22.620 7.830 1.00 77.56 96 LEU A O 1
ATOM 760 N N . ALA A 1 97 ? -29.374 20.525 7.279 1.00 64.62 97 ALA A N 1
ATOM 761 C CA . ALA A 1 97 ? -29.447 20.004 8.647 1.00 64.62 97 ALA A CA 1
ATOM 762 C C . ALA A 1 97 ? -28.186 20.294 9.486 1.00 64.62 97 ALA A C 1
ATOM 764 O O . ALA A 1 97 ? -28.259 20.261 10.709 1.00 64.62 97 ALA A O 1
ATOM 765 N N . ASN A 1 98 ? -27.050 20.604 8.848 1.00 62.41 98 ASN A N 1
ATOM 766 C CA . ASN A 1 98 ? -25.747 20.808 9.503 1.00 62.41 98 ASN A CA 1
ATOM 767 C C . ASN A 1 98 ? -25.483 22.260 9.964 1.00 62.41 98 ASN A C 1
ATOM 769 O O . ASN A 1 98 ? -24.355 22.582 10.326 1.00 62.41 98 ASN A O 1
ATOM 773 N N . GLN A 1 99 ? -26.486 23.147 9.913 1.00 63.47 99 GLN A N 1
ATOM 774 C CA . GLN A 1 99 ? -26.373 24.554 10.342 1.00 63.47 99 GLN A CA 1
ATOM 775 C C . GLN A 1 99 ? -27.116 24.878 11.656 1.00 63.47 99 GLN A C 1
ATOM 777 O O . GLN A 1 99 ? -27.341 26.049 11.954 1.00 63.47 99 GLN A O 1
ATOM 782 N N . LYS A 1 100 ? -27.514 23.867 12.436 1.00 45.91 100 LYS A N 1
ATOM 783 C CA . LYS A 1 100 ? -28.032 24.027 13.806 1.00 45.91 100 LYS A CA 1
ATOM 784 C C . LYS A 1 100 ? -27.006 23.532 14.812 1.00 45.91 100 LYS A C 1
ATOM 786 O O . LYS A 1 100 ? -26.957 24.137 15.902 1.00 45.91 100 LYS A O 1
#

Secondary structure (DSSP, 8-state):
--HHHHHHHHHHHHHHHSS--TTS-------HHHHHHHHHH--TT---SSS--HHHHHHHHHHHHHHHHHHHHHHHHH----GGGG--------TTGGG-